Protein AF-A0A956GH10-F1 (afdb_monomer)

Sequence (95 aa):
APAPPPARLVFLDATWSQAKRMRQRLPALRGLPILSLPIDEVPAARLRTSPGQGRVSTIEAIAAALRLVEGDAPAAELERLFAIMIERARASGRR

Secondary structure (DSSP, 8-state):
--SSPPS------S-HHHHHHHHHH-GGGTTPPP------S--S--SS--SSTT---HHHHHHHHHHHHT-HHHHHHHHHHHHHHHHHHHHTT--

Solvent-accessible surface area (backbone atoms only — not comparable to full-atom values): 6113 Å² total; per-residue (Å²): 108,66,86,77,63,79,94,72,87,86,82,71,87,57,56,72,70,53,33,56,49,44,52,72,67,40,72,92,49,58,90,60,84,82,85,84,71,90,54,88,71,79,77,92,74,70,67,65,86,62,98,47,90,77,52,69,54,66,67,57,51,48,27,49,46,35,35,50,72,76,31,61,70,70,16,54,53,50,51,51,54,50,46,53,50,42,54,52,33,52,77,69,70,49,108

Radius of gyration: 14.67 Å; Cα contacts (8 Å, |Δi|>4): 64; chains: 1; bounding box: 30×29×39 Å

Mean predicted aligned error: 5.28 Å

Structure (mmCIF, N/CA/C/O backbone):
data_AF-A0A956GH10-F1
#
_entry.id   AF-A0A956GH10-F1
#
loop_
_atom_site.group_PDB
_atom_site.id
_atom_site.type_symbol
_atom_site.label_atom_id
_atom_site.label_alt_id
_atom_site.label_comp_id
_atom_site.label_asym_id
_atom_site.label_entity_id
_atom_site.label_seq_id
_atom_site.pdbx_PDB_ins_code
_atom_site.Cartn_x
_atom_site.Cartn_y
_atom_site.Cartn_z
_atom_site.occupancy
_atom_site.B_iso_or_equiv
_atom_site.auth_seq_id
_atom_site.auth_comp_id
_atom_site.auth_asym_id
_atom_site.auth_atom_id
_atom_site.pdbx_PDB_model_num
ATOM 1 N N . ALA A 1 1 ? -4.633 -12.153 6.550 1.00 76.75 1 ALA A N 1
ATOM 2 C CA . ALA A 1 1 ? -5.295 -10.832 6.532 1.00 76.75 1 ALA A CA 1
ATOM 3 C C . ALA A 1 1 ? -5.832 -10.507 7.924 1.00 76.75 1 ALA A C 1
ATOM 5 O O . ALA A 1 1 ? -6.110 -11.457 8.653 1.00 76.75 1 ALA A O 1
ATOM 6 N N . PRO A 1 2 ? -5.986 -9.230 8.315 1.00 81.94 2 PRO A N 1
ATOM 7 C CA . PRO A 1 2 ? -6.810 -8.876 9.477 1.00 81.94 2 PRO A CA 1
ATOM 8 C C . PRO A 1 2 ? -8.253 -9.389 9.304 1.00 81.94 2 PRO A C 1
ATOM 10 O O . PRO A 1 2 ? -8.763 -9.423 8.184 1.00 81.94 2 PRO A O 1
ATOM 13 N N . ALA A 1 3 ? -8.892 -9.787 10.408 1.00 85.62 3 ALA A N 1
ATOM 14 C CA . ALA A 1 3 ? -10.280 -10.245 10.450 1.00 85.62 3 ALA A CA 1
ATOM 15 C C . ALA A 1 3 ? -11.071 -9.398 11.470 1.00 85.62 3 ALA A C 1
ATOM 17 O O . ALA A 1 3 ? -10.713 -9.411 12.649 1.00 85.62 3 ALA A O 1
ATOM 18 N N . PRO A 1 4 ? -12.119 -8.660 11.055 1.00 87.00 4 PRO A N 1
ATOM 19 C CA . PRO A 1 4 ? -12.591 -8.495 9.676 1.00 87.00 4 PRO A CA 1
ATOM 20 C C . PRO A 1 4 ? -11.593 -7.706 8.796 1.00 87.00 4 PRO A C 1
ATOM 22 O O . PRO A 1 4 ? -10.763 -6.961 9.328 1.00 87.00 4 PRO A O 1
ATOM 25 N N . PRO A 1 5 ? -11.654 -7.849 7.458 1.00 87.38 5 PRO A N 1
ATOM 26 C CA . PRO A 1 5 ? -10.838 -7.043 6.556 1.00 87.38 5 PRO A CA 1
ATOM 27 C C . PRO A 1 5 ? -11.222 -5.553 6.651 1.00 87.38 5 PRO A C 1
ATOM 29 O O . PRO A 1 5 ? -12.384 -5.224 6.908 1.00 87.38 5 PRO A O 1
ATOM 32 N N . PRO A 1 6 ? -10.269 -4.624 6.455 1.00 91.81 6 PRO A N 1
ATOM 33 C CA . PRO A 1 6 ? -10.550 -3.197 6.527 1.00 91.81 6 PRO A CA 1
ATOM 34 C C . PRO A 1 6 ? -11.447 -2.758 5.365 1.00 91.81 6 PRO A C 1
ATOM 36 O O . PRO A 1 6 ? -11.151 -3.030 4.208 1.00 91.81 6 PRO A O 1
ATOM 39 N N . ALA A 1 7 ? -12.494 -1.987 5.663 1.00 91.31 7 ALA A N 1
ATOM 40 C CA . ALA A 1 7 ? -13.378 -1.418 4.639 1.00 91.31 7 ALA A CA 1
ATOM 41 C C . ALA A 1 7 ? -12.725 -0.284 3.821 1.00 91.31 7 ALA A C 1
ATOM 43 O O . ALA A 1 7 ? -13.245 0.123 2.784 1.00 91.31 7 ALA A O 1
ATOM 44 N N . ARG A 1 8 ? -11.613 0.283 4.309 1.00 93.56 8 ARG A N 1
ATOM 45 C CA . ARG A 1 8 ? -10.877 1.357 3.639 1.00 93.56 8 ARG A CA 1
ATOM 46 C C . ARG A 1 8 ? -9.394 1.265 3.952 1.00 93.56 8 ARG A C 1
ATOM 48 O O . ARG A 1 8 ? -9.002 1.195 5.114 1.00 93.56 8 ARG A O 1
ATOM 55 N N . LEU A 1 9 ? -8.587 1.362 2.905 1.00 94.81 9 LEU A N 1
ATOM 56 C CA . LEU A 1 9 ? -7.147 1.540 2.998 1.00 94.81 9 LEU A CA 1
ATOM 57 C C . LEU A 1 9 ? -6.790 2.980 2.630 1.00 94.81 9 LEU A C 1
ATOM 59 O O . LEU A 1 9 ? -7.380 3.567 1.725 1.00 94.81 9 LEU A O 1
ATOM 63 N N . VAL A 1 10 ? -5.831 3.556 3.351 1.00 94.88 10 VAL A N 1
ATOM 64 C CA . VAL A 1 10 ? -5.302 4.897 3.087 1.00 94.88 10 VAL A CA 1
ATOM 65 C C . VAL A 1 10 ? -3.798 4.774 2.902 1.00 94.88 10 VAL A C 1
ATOM 67 O O . VAL A 1 10 ? -3.095 4.320 3.803 1.00 94.88 10 VAL A O 1
ATOM 70 N N . PHE A 1 11 ? -3.310 5.200 1.740 1.00 95.00 11 PHE A N 1
ATOM 71 C CA . PHE A 1 11 ? -1.892 5.197 1.398 1.00 95.00 11 PHE A CA 1
ATOM 72 C C . PHE A 1 11 ? -1.360 6.629 1.410 1.00 95.00 11 PHE A C 1
ATOM 74 O O . PHE A 1 11 ? -2.025 7.552 0.942 1.00 95.00 11 PHE A O 1
ATOM 81 N N . LEU A 1 12 ? -0.159 6.824 1.956 1.00 94.62 12 LEU A N 1
ATOM 82 C CA . LEU A 1 12 ? 0.525 8.116 1.933 1.00 94.62 12 LEU A CA 1
ATOM 83 C C . LEU A 1 12 ? 1.528 8.112 0.784 1.00 94.62 12 LEU A C 1
ATOM 85 O O . LEU A 1 12 ? 2.616 7.556 0.924 1.00 94.62 12 LEU A O 1
ATOM 89 N N . ASP A 1 13 ? 1.159 8.725 -0.338 1.00 93.81 13 ASP A N 1
ATOM 90 C CA . ASP A 1 13 ? 2.040 8.819 -1.500 1.00 93.81 13 ASP A CA 1
ATOM 91 C C . ASP A 1 13 ? 3.060 9.945 -1.319 1.00 93.81 13 ASP A C 1
ATOM 93 O O . ASP A 1 13 ? 2.784 11.124 -1.546 1.00 93.81 13 ASP A O 1
ATOM 97 N N . ALA A 1 14 ? 4.236 9.587 -0.815 1.00 92.12 14 ALA A N 1
ATOM 98 C CA . ALA A 1 14 ? 5.329 10.520 -0.611 1.00 92.12 14 ALA A CA 1
ATOM 99 C C . ALA A 1 14 ? 6.660 9.775 -0.469 1.00 92.12 14 ALA A C 1
ATOM 101 O O . ALA A 1 14 ? 6.711 8.554 -0.312 1.00 92.12 14 ALA A O 1
ATOM 102 N N . THR A 1 15 ? 7.771 10.516 -0.422 1.00 90.88 15 THR A N 1
ATOM 103 C CA . THR A 1 15 ? 9.026 9.924 0.063 1.00 90.88 15 THR A CA 1
ATOM 104 C C . THR A 1 15 ? 8.864 9.446 1.508 1.00 90.88 15 THR A C 1
ATOM 106 O O . THR A 1 15 ? 8.065 9.978 2.277 1.00 90.88 15 THR A O 1
ATOM 109 N N . TRP A 1 16 ? 9.680 8.485 1.934 1.00 88.31 16 TRP A N 1
ATOM 110 C CA . TRP A 1 16 ? 9.619 7.928 3.290 1.00 88.31 16 TRP A CA 1
ATOM 111 C C . TRP A 1 16 ? 9.663 8.970 4.416 1.00 88.31 16 TRP A C 1
ATOM 113 O O . TRP A 1 16 ? 8.942 8.853 5.409 1.00 88.31 16 TRP A O 1
ATOM 123 N N . SER A 1 17 ? 10.510 9.995 4.282 1.00 91.25 17 SER A N 1
ATOM 124 C CA . SER A 1 17 ? 10.622 11.068 5.275 1.00 91.25 17 SER A CA 1
ATOM 125 C C . SER A 1 17 ? 9.36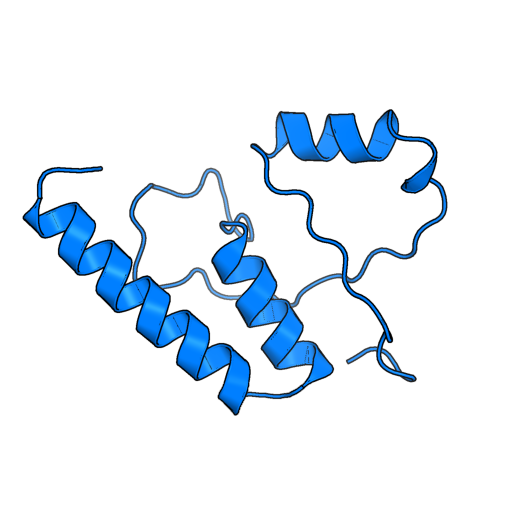7 11.944 5.300 1.00 91.25 17 SER A C 1
ATOM 127 O O . SER A 1 17 ? 8.896 12.313 6.380 1.00 91.25 17 SER A O 1
ATOM 129 N N . GLN A 1 18 ? 8.786 12.229 4.132 1.00 94.69 18 GLN A N 1
ATOM 130 C CA . GLN A 1 18 ? 7.526 12.957 4.001 1.00 94.69 18 GLN A CA 1
ATOM 131 C C . GLN A 1 18 ? 6.349 12.144 4.548 1.00 94.69 18 GLN A C 1
ATOM 133 O O . GLN A 1 18 ? 5.609 12.673 5.369 1.00 94.69 18 GLN A O 1
ATOM 138 N N . ALA A 1 19 ? 6.219 10.860 4.205 1.00 93.69 19 ALA A N 1
ATOM 139 C CA . ALA A 1 19 ? 5.156 9.986 4.707 1.00 93.69 19 ALA A CA 1
ATOM 140 C C . ALA A 1 19 ? 5.201 9.857 6.242 1.00 93.69 19 ALA A C 1
ATOM 142 O O . ALA A 1 19 ? 4.179 10.012 6.917 1.00 93.69 19 ALA A O 1
ATOM 143 N N . LYS A 1 20 ? 6.401 9.685 6.824 1.00 92.06 20 LYS A N 1
ATOM 144 C CA . LYS A 1 20 ? 6.594 9.694 8.287 1.00 92.06 20 LYS A CA 1
ATOM 145 C C . LYS A 1 20 ? 6.126 11.013 8.905 1.00 92.06 20 LYS A C 1
ATOM 147 O O . LYS A 1 20 ? 5.413 11.006 9.908 1.00 92.06 20 LYS A O 1
ATOM 152 N N . ARG A 1 21 ? 6.493 12.144 8.294 1.00 95.75 21 ARG A N 1
ATOM 153 C CA . ARG A 1 21 ? 6.080 13.479 8.748 1.00 95.75 21 ARG A CA 1
ATOM 154 C C . ARG A 1 21 ? 4.569 13.687 8.619 1.00 95.75 21 ARG A C 1
ATOM 156 O O . ARG A 1 21 ? 3.968 14.229 9.540 1.00 95.75 21 ARG A O 1
ATOM 163 N N . MET A 1 22 ? 3.957 13.247 7.521 1.00 95.44 22 MET A N 1
ATOM 164 C CA . MET A 1 22 ? 2.510 13.313 7.297 1.00 95.44 22 MET A CA 1
ATOM 165 C C . MET A 1 22 ? 1.763 12.551 8.389 1.00 95.44 22 MET A C 1
ATOM 167 O O . MET A 1 22 ? 0.910 13.139 9.047 1.00 95.44 22 MET A O 1
ATOM 171 N N . ARG A 1 23 ? 2.148 11.298 8.669 1.00 93.94 23 ARG A N 1
ATOM 172 C CA . ARG A 1 23 ? 1.544 10.493 9.743 1.00 93.94 23 ARG A CA 1
ATOM 173 C C . ARG A 1 23 ? 1.635 11.161 11.119 1.00 93.94 23 ARG A C 1
ATOM 175 O O . ARG A 1 23 ? 0.708 11.055 11.911 1.00 93.94 23 ARG A O 1
ATOM 182 N N . GLN A 1 24 ? 2.741 11.846 11.411 1.00 93.81 24 GLN A N 1
ATOM 183 C CA . GLN A 1 24 ? 2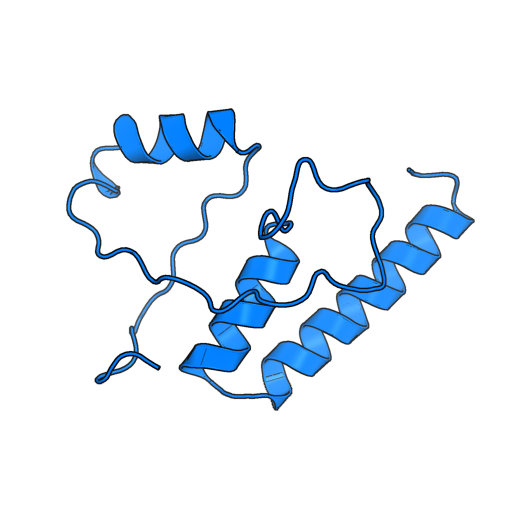.922 12.560 12.680 1.00 93.81 24 GLN A CA 1
ATOM 184 C C . GLN A 1 24 ? 2.091 13.850 12.762 1.00 93.81 24 GLN A C 1
ATOM 186 O O . GLN A 1 24 ? 1.568 14.191 13.824 1.00 93.81 24 GLN A O 1
ATOM 191 N N . ARG A 1 25 ? 2.004 14.601 11.658 1.00 95.81 25 ARG A N 1
ATOM 192 C CA . ARG A 1 25 ? 1.465 15.968 11.663 1.00 95.81 25 ARG A CA 1
ATOM 193 C C . ARG A 1 25 ? -0.014 16.057 11.319 1.00 95.81 25 ARG A C 1
ATOM 195 O O . ARG A 1 25 ? -0.677 16.926 11.872 1.00 95.81 25 ARG A O 1
ATOM 202 N N . LEU A 1 26 ? -0.528 15.193 10.446 1.00 96.00 26 LEU A N 1
ATOM 203 C CA . LEU A 1 26 ? -1.917 15.252 9.993 1.00 96.00 26 LEU A CA 1
ATOM 204 C C . LEU A 1 26 ? -2.855 14.706 11.081 1.00 96.00 26 LEU A C 1
ATOM 206 O O . LEU A 1 26 ? -2.786 13.513 11.385 1.00 96.00 26 LEU A O 1
ATOM 210 N N . PRO A 1 27 ? -3.755 15.531 11.655 1.00 95.94 27 PRO A N 1
ATOM 211 C CA . PRO A 1 27 ? -4.655 15.084 12.717 1.00 95.94 27 PRO A CA 1
ATOM 212 C C . PRO A 1 27 ? -5.553 13.918 12.294 1.00 95.94 27 PRO A C 1
ATOM 214 O O . PRO A 1 27 ? -5.746 12.998 13.077 1.00 95.94 27 PRO A O 1
ATOM 217 N N . ALA A 1 28 ? -6.012 13.906 11.037 1.00 94.38 28 ALA A N 1
ATOM 218 C CA . ALA A 1 28 ? -6.863 12.851 10.482 1.00 94.38 28 ALA A CA 1
ATOM 219 C C . ALA A 1 28 ? -6.200 11.460 10.436 1.00 94.38 28 ALA A C 1
ATOM 221 O O . ALA A 1 28 ? -6.894 10.462 10.283 1.00 94.38 28 ALA A O 1
ATOM 222 N N . LEU A 1 29 ? -4.869 11.383 10.558 1.00 93.94 29 LEU A N 1
ATOM 223 C CA . LEU A 1 29 ? -4.129 10.117 10.573 1.00 93.94 29 LEU A CA 1
ATOM 224 C C . LEU A 1 29 ? -3.825 9.617 11.990 1.00 93.94 29 LEU A C 1
ATOM 226 O O . LEU A 1 29 ? -3.325 8.502 12.159 1.00 93.94 29 LEU A O 1
ATOM 230 N N . ARG A 1 30 ? -4.081 10.433 13.019 1.00 91.94 30 ARG A N 1
ATOM 231 C CA . ARG A 1 30 ? -3.794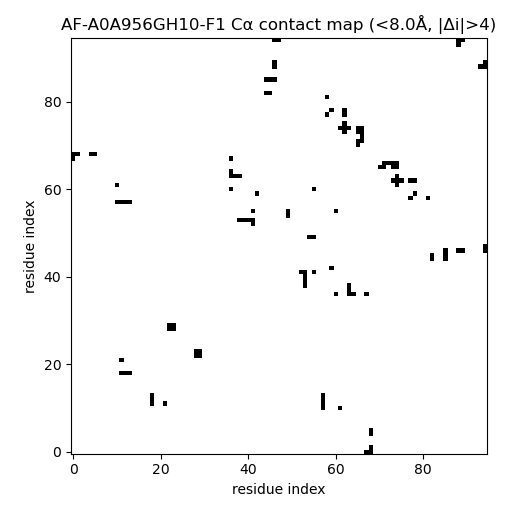 10.068 14.410 1.00 91.94 30 ARG A CA 1
ATOM 232 C C . ARG A 1 30 ? -4.767 8.990 14.872 1.00 91.94 30 ARG A C 1
ATOM 234 O O . ARG A 1 30 ? -5.966 9.096 14.655 1.00 91.94 30 ARG A O 1
ATOM 241 N N . GLY A 1 31 ? -4.237 7.956 15.520 1.00 88.94 31 GLY A N 1
ATOM 242 C CA . GLY A 1 31 ? -5.034 6.845 16.045 1.00 88.94 31 GLY A CA 1
ATOM 243 C C . GLY A 1 31 ? -5.533 5.850 14.993 1.00 88.94 31 GLY A C 1
ATOM 244 O O . GLY A 1 31 ? -6.073 4.819 15.379 1.00 88.94 31 GLY A O 1
ATOM 245 N N . LEU A 1 32 ? -5.321 6.098 13.692 1.00 92.62 32 LEU A N 1
ATOM 246 C CA . LEU A 1 32 ? -5.663 5.111 12.670 1.00 92.62 32 LEU A CA 1
ATOM 247 C C . LEU A 1 32 ? -4.819 3.835 12.847 1.00 92.62 32 LEU A C 1
ATOM 249 O O . LEU A 1 32 ? -3.602 3.937 13.076 1.00 92.62 32 LEU A O 1
ATOM 253 N N . PRO A 1 33 ? -5.432 2.643 12.717 1.00 92.19 33 PRO A N 1
ATOM 254 C CA . PRO A 1 33 ? -4.703 1.385 12.771 1.00 92.19 33 PRO A CA 1
ATOM 255 C C . PRO A 1 33 ? -3.697 1.305 11.620 1.00 92.19 33 PRO A C 1
ATOM 257 O O . PRO A 1 33 ? -3.959 1.760 10.506 1.00 92.19 33 PRO A O 1
ATOM 260 N N . ILE A 1 34 ? -2.531 0.719 11.893 1.00 92.06 34 ILE A N 1
ATOM 261 C CA . ILE A 1 34 ? -1.518 0.456 10.869 1.00 92.06 34 ILE A CA 1
ATOM 262 C C . ILE A 1 34 ? -1.699 -0.975 10.382 1.00 92.06 34 ILE A C 1
ATOM 264 O O . ILE A 1 34 ? -1.579 -1.915 11.165 1.00 92.06 34 ILE A O 1
ATOM 268 N N . LEU A 1 35 ? -1.925 -1.135 9.082 1.00 92.06 35 LEU A N 1
ATOM 269 C CA . LEU A 1 35 ? -1.836 -2.434 8.435 1.00 92.06 35 LEU A CA 1
ATOM 270 C C . LEU A 1 35 ? -0.373 -2.715 8.076 1.00 92.06 35 LEU A C 1
ATOM 272 O O . LEU A 1 35 ? 0.198 -2.030 7.229 1.00 92.06 35 LEU A O 1
ATOM 276 N N . SER A 1 36 ? 0.237 -3.705 8.729 1.00 90.38 36 SER A N 1
ATOM 277 C CA . SER A 1 36 ? 1.563 -4.190 8.335 1.00 90.38 36 SER A CA 1
ATOM 278 C C . SER A 1 36 ? 1.429 -5.103 7.122 1.00 90.38 36 SER A C 1
ATOM 280 O O . SER A 1 36 ? 0.632 -6.041 7.142 1.00 90.38 36 SER A O 1
ATOM 282 N N . LEU A 1 37 ? 2.207 -4.834 6.077 1.00 89.44 37 LEU A N 1
ATOM 283 C CA . LEU A 1 37 ? 2.208 -5.626 4.851 1.00 89.44 37 LEU A CA 1
ATOM 284 C C . LEU A 1 37 ? 3.338 -6.666 4.905 1.00 89.44 37 LEU A C 1
ATOM 286 O O . LEU A 1 37 ? 4.462 -6.291 5.250 1.00 89.44 37 LEU A O 1
ATOM 290 N N . PRO A 1 38 ? 3.072 -7.942 4.572 1.00 85.56 38 PRO A N 1
ATOM 291 C CA . PRO A 1 38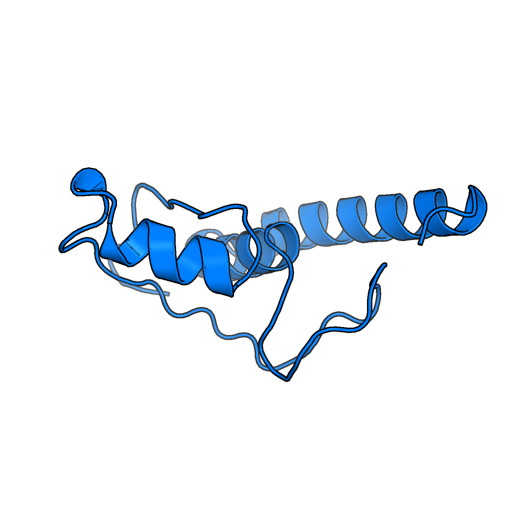 ? 4.114 -8.952 4.424 1.00 85.56 38 PRO A CA 1
ATOM 292 C C . PRO A 1 38 ? 4.847 -8.705 3.102 1.00 85.56 38 PRO A C 1
ATOM 294 O O . PRO A 1 38 ? 4.372 -9.075 2.031 1.00 85.56 38 PRO A O 1
ATOM 297 N N . ILE A 1 39 ? 5.964 -7.985 3.170 1.00 81.38 39 ILE A N 1
ATOM 298 C CA . ILE A 1 39 ? 6.808 -7.662 2.015 1.00 81.38 39 ILE A CA 1
ATOM 299 C C . ILE A 1 39 ? 8.158 -8.329 2.251 1.00 81.38 39 ILE A C 1
ATOM 301 O O . ILE A 1 39 ? 9.121 -7.694 2.685 1.00 81.38 39 ILE A O 1
ATOM 305 N N . ASP A 1 40 ? 8.180 -9.636 2.017 1.00 69.00 40 ASP A N 1
ATOM 306 C CA . ASP A 1 40 ? 9.348 -10.482 2.273 1.00 69.00 40 ASP A CA 1
ATOM 307 C C . ASP A 1 40 ? 10.344 -10.414 1.109 1.00 69.00 40 ASP A C 1
ATOM 309 O O . ASP A 1 40 ? 11.562 -10.400 1.307 1.00 69.00 40 ASP A O 1
ATOM 313 N N . GLU A 1 41 ? 9.820 -10.269 -0.110 1.00 63.56 41 GLU A N 1
ATOM 314 C CA . GLU A 1 41 ? 10.601 -10.155 -1.332 1.00 63.56 41 GLU A CA 1
ATOM 315 C C . GLU A 1 41 ? 10.465 -8.777 -1.963 1.00 63.56 41 GLU A C 1
ATOM 317 O O . GLU A 1 41 ? 9.435 -8.101 -1.907 1.00 63.56 41 GLU A O 1
ATOM 322 N N . VAL A 1 42 ? 11.560 -8.346 -2.577 1.00 61.56 42 VAL A N 1
ATOM 323 C CA . VAL A 1 42 ? 11.612 -7.068 -3.263 1.00 61.56 42 VAL A CA 1
ATOM 324 C C . VAL A 1 42 ? 11.275 -7.297 -4.738 1.00 61.56 42 VAL A C 1
ATOM 326 O O . VAL A 1 42 ? 11.933 -8.136 -5.354 1.00 61.56 42 VAL A O 1
ATOM 329 N N . PRO A 1 43 ? 10.321 -6.562 -5.341 1.00 63.91 43 PRO A N 1
ATOM 330 C CA . PRO A 1 43 ? 9.890 -6.840 -6.709 1.00 63.91 43 PRO A CA 1
ATOM 331 C C . PRO A 1 43 ? 11.031 -6.767 -7.735 1.00 63.91 43 PRO A C 1
ATOM 333 O O . PRO A 1 43 ? 11.929 -5.914 -7.654 1.00 63.91 43 PRO A O 1
ATOM 336 N N . ALA A 1 44 ? 10.975 -7.674 -8.717 1.00 60.22 44 ALA A N 1
ATOM 337 C CA . ALA A 1 44 ? 12.014 -7.871 -9.730 1.00 60.22 44 ALA A CA 1
ATOM 338 C C . ALA A 1 44 ? 12.157 -6.681 -10.699 1.00 60.22 44 ALA A C 1
ATOM 340 O O . ALA A 1 44 ? 13.259 -6.372 -11.154 1.00 60.22 44 ALA A O 1
ATOM 341 N N . ALA A 1 45 ? 11.062 -5.973 -10.994 1.00 63.91 45 ALA A N 1
ATOM 342 C CA . ALA A 1 45 ? 11.056 -4.822 -11.891 1.00 63.91 45 ALA A CA 1
ATOM 343 C C . ALA A 1 45 ? 10.976 -3.515 -11.091 1.00 63.91 45 ALA A C 1
ATOM 345 O O . ALA A 1 45 ? 9.995 -3.266 -10.398 1.00 63.91 45 ALA A O 1
ATOM 346 N N . ARG A 1 46 ? 11.994 -2.650 -11.212 1.00 68.00 46 ARG A N 1
ATOM 347 C CA . ARG A 1 46 ? 12.018 -1.320 -10.581 1.00 68.00 46 ARG A CA 1
ATOM 348 C C . ARG A 1 46 ? 12.630 -0.255 -11.481 1.00 68.00 46 ARG A C 1
ATOM 350 O O . ARG A 1 46 ? 13.604 -0.505 -12.191 1.00 68.00 46 ARG A O 1
ATOM 357 N N . LEU A 1 47 ? 12.076 0.952 -11.395 1.00 66.75 47 LEU A N 1
ATOM 358 C CA . LEU A 1 47 ? 12.641 2.156 -12.013 1.00 66.75 47 LEU A CA 1
ATOM 359 C C . LEU A 1 47 ? 13.856 2.684 -11.241 1.00 66.75 47 LEU A C 1
ATOM 361 O O . LEU A 1 47 ? 14.834 3.117 -11.837 1.00 66.75 47 LEU A O 1
ATOM 365 N N . ARG A 1 48 ? 13.828 2.582 -9.906 1.00 67.38 48 ARG A N 1
ATOM 366 C CA . ARG A 1 48 ? 14.858 3.134 -9.016 1.00 67.38 48 ARG A CA 1
ATOM 367 C C . ARG A 1 48 ? 15.305 2.103 -7.985 1.00 67.38 48 ARG A C 1
ATOM 369 O O . ARG A 1 48 ? 14.507 1.274 -7.545 1.00 67.38 48 ARG A O 1
ATOM 376 N N . THR A 1 49 ? 16.562 2.185 -7.555 1.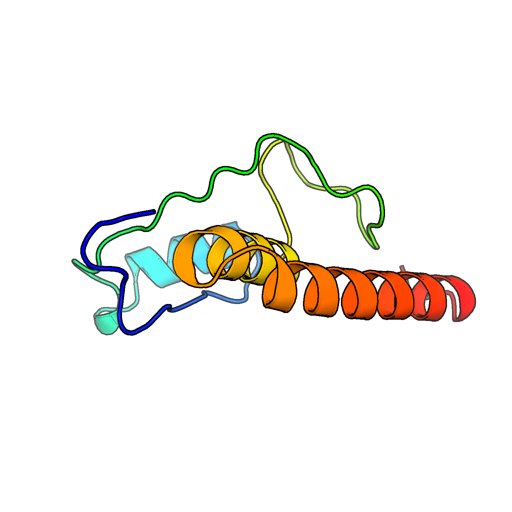00 65.75 49 THR A N 1
ATOM 377 C CA . THR A 1 49 ? 17.092 1.368 -6.455 1.00 65.75 49 THR A CA 1
ATOM 378 C C . THR A 1 49 ? 16.341 1.682 -5.165 1.00 65.75 49 THR A C 1
ATOM 380 O O . THR A 1 49 ? 16.198 2.849 -4.792 1.00 65.75 49 THR A O 1
ATOM 383 N N . SER A 1 50 ? 15.853 0.650 -4.473 1.00 65.19 50 SER A N 1
ATOM 384 C CA . SER A 1 50 ? 15.201 0.863 -3.184 1.00 65.19 50 SER A CA 1
ATOM 385 C C . SER A 1 50 ? 16.220 1.285 -2.117 1.00 65.19 50 SER A C 1
ATOM 387 O O . SER A 1 50 ? 17.298 0.696 -2.047 1.00 65.19 50 SER A O 1
ATOM 389 N N . PRO A 1 51 ? 15.873 2.245 -1.242 1.00 61.59 51 PRO A N 1
ATOM 390 C CA . PRO A 1 51 ? 16.712 2.645 -0.116 1.00 61.59 51 PRO A CA 1
ATOM 391 C C . PRO A 1 51 ? 16.897 1.571 0.980 1.00 61.59 51 PRO A C 1
ATOM 393 O O . PRO A 1 51 ? 17.557 1.860 1.973 1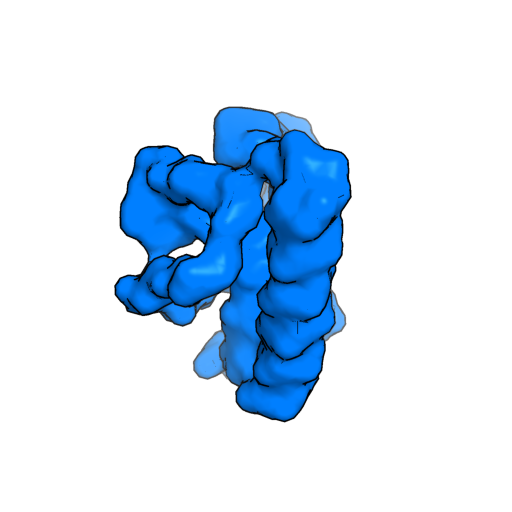.00 61.59 51 PRO A O 1
ATOM 396 N N . GLY A 1 52 ? 16.307 0.373 0.865 1.00 66.62 52 GLY A N 1
ATOM 397 C CA . GLY A 1 52 ? 16.515 -0.734 1.811 1.00 66.62 52 GLY A CA 1
ATOM 398 C C . GLY A 1 52 ? 15.485 -1.865 1.684 1.00 66.62 52 GLY A C 1
ATOM 399 O O . GLY A 1 52 ? 14.497 -1.740 0.962 1.00 66.62 52 GLY A O 1
ATOM 400 N N . GLN A 1 53 ? 15.695 -2.973 2.399 1.00 67.81 53 GLN A N 1
ATOM 401 C CA . GLN A 1 53 ? 14.753 -4.101 2.427 1.00 67.81 53 GLN A CA 1
ATOM 402 C C . GLN A 1 53 ? 13.374 -3.664 2.958 1.00 67.81 53 GLN A C 1
ATOM 404 O O . GLN A 1 53 ? 13.284 -2.797 3.829 1.00 67.81 53 GLN A O 1
ATOM 409 N N . GLY A 1 54 ? 12.296 -4.201 2.377 1.00 70.25 54 GLY A N 1
ATOM 410 C CA . GLY A 1 54 ? 10.913 -3.841 2.725 1.00 70.25 54 GLY A CA 1
ATOM 411 C C . GLY A 1 54 ? 10.485 -2.424 2.316 1.00 70.25 54 GLY A C 1
ATOM 412 O O . GLY A 1 54 ? 9.346 -2.025 2.558 1.00 70.25 54 GLY A O 1
ATOM 413 N N . ARG A 1 55 ? 11.368 -1.633 1.686 1.00 80.12 55 ARG A N 1
ATOM 414 C CA . ARG A 1 55 ? 11.030 -0.292 1.201 1.00 80.12 55 ARG A CA 1
ATOM 415 C C . ARG A 1 55 ? 10.578 -0.369 -0.246 1.00 80.12 55 ARG A C 1
ATOM 417 O O . ARG A 1 55 ? 11.397 -0.391 -1.163 1.00 80.12 55 ARG A O 1
ATOM 424 N N . VAL A 1 56 ? 9.273 -0.379 -0.432 1.00 87.00 56 VAL A N 1
ATOM 425 C CA . VAL A 1 56 ? 8.638 -0.420 -1.747 1.00 87.00 56 VAL A CA 1
ATOM 426 C C . VAL A 1 56 ? 8.029 0.933 -2.116 1.00 87.00 56 VAL A C 1
ATOM 428 O O . VAL A 1 56 ? 7.867 1.816 -1.271 1.00 87.00 56 VAL A O 1
ATOM 431 N N . SER A 1 57 ? 7.740 1.122 -3.395 1.00 87.50 57 SER A N 1
ATOM 432 C CA . SER A 1 57 ? 6.944 2.232 -3.909 1.00 87.50 57 SER A CA 1
ATOM 433 C C . SER A 1 57 ? 5.478 2.126 -3.475 1.00 87.50 57 SER A C 1
ATOM 435 O O . SER A 1 57 ? 5.009 1.071 -3.046 1.00 87.50 57 SER A O 1
ATOM 437 N N . THR A 1 58 ? 4.731 3.222 -3.618 1.00 91.00 58 THR A N 1
ATOM 438 C CA . THR A 1 58 ? 3.302 3.272 -3.277 1.00 91.00 58 THR A CA 1
ATOM 439 C C . THR A 1 58 ? 2.492 2.215 -4.032 1.00 91.00 58 THR A C 1
ATOM 441 O O . THR A 1 58 ? 1.646 1.564 -3.432 1.00 91.00 58 THR A O 1
ATOM 444 N N . ILE A 1 59 ? 2.772 1.989 -5.321 1.00 91.88 59 ILE A N 1
ATOM 445 C CA . ILE A 1 59 ? 2.042 1.004 -6.137 1.00 91.88 59 ILE A CA 1
ATOM 446 C C . ILE A 1 59 ? 2.337 -0.442 -5.723 1.00 91.88 59 ILE A C 1
ATOM 448 O O . ILE A 1 59 ? 1.417 -1.247 -5.629 1.00 91.88 59 ILE A O 1
ATOM 452 N N . GLU A 1 60 ? 3.587 -0.757 -5.387 1.00 90.94 60 GLU A N 1
ATOM 453 C CA . GLU A 1 60 ? 3.966 -2.063 -4.832 1.00 90.94 60 GLU A CA 1
ATOM 454 C C . GLU A 1 60 ? 3.307 -2.289 -3.457 1.00 90.94 60 GLU A C 1
ATOM 456 O O . GLU A 1 60 ? 2.814 -3.380 -3.176 1.00 90.94 60 GLU A O 1
ATOM 461 N N . ALA A 1 61 ? 3.221 -1.250 -2.614 1.00 92.56 61 ALA A N 1
ATOM 462 C CA . ALA A 1 61 ? 2.498 -1.324 -1.343 1.00 92.56 61 ALA A CA 1
ATOM 463 C C . ALA A 1 61 ? 0.989 -1.548 -1.543 1.00 92.56 61 ALA A C 1
ATOM 465 O O . ALA A 1 61 ? 0.381 -2.313 -0.795 1.00 92.56 61 ALA A O 1
ATOM 466 N N . ILE A 1 62 ? 0.381 -0.913 -2.552 1.00 94.50 62 ILE A N 1
ATOM 467 C CA . ILE A 1 62 ? -1.027 -1.139 -2.910 1.00 94.50 62 ILE A CA 1
ATOM 468 C C . ILE A 1 62 ? -1.229 -2.582 -3.377 1.00 94.50 62 ILE A C 1
ATOM 470 O O . ILE A 1 62 ? -2.144 -3.236 -2.887 1.00 94.50 62 ILE A O 1
ATOM 474 N N . ALA A 1 63 ? -0.367 -3.108 -4.253 1.00 93.62 63 ALA A N 1
ATOM 475 C CA . ALA A 1 63 ? -0.456 -4.495 -4.714 1.00 93.62 63 ALA A CA 1
ATOM 476 C C . ALA A 1 63 ? -0.359 -5.493 -3.547 1.00 93.62 63 ALA A C 1
ATOM 478 O O . ALA A 1 63 ? -1.208 -6.373 -3.417 1.00 93.62 63 ALA A O 1
ATOM 479 N N . ALA A 1 64 ? 0.603 -5.307 -2.637 1.00 92.62 64 ALA A N 1
ATOM 480 C CA . ALA A 1 64 ? 0.735 -6.141 -1.442 1.00 92.62 64 ALA A CA 1
ATOM 481 C C . ALA A 1 64 ? -0.494 -6.046 -0.516 1.00 92.62 64 ALA A C 1
ATOM 483 O O . ALA A 1 64 ? -0.927 -7.047 0.056 1.00 92.62 64 ALA A O 1
ATOM 484 N N . ALA A 1 65 ? -1.087 -4.857 -0.382 1.00 94.62 65 ALA A N 1
ATOM 485 C CA . ALA A 1 65 ? -2.302 -4.675 0.402 1.00 94.62 65 ALA A CA 1
ATOM 486 C C . ALA A 1 65 ? -3.518 -5.354 -0.245 1.00 94.62 65 ALA A C 1
ATOM 488 O O . ALA A 1 65 ? -4.235 -6.062 0.456 1.00 94.62 65 ALA A O 1
ATOM 489 N N . LEU A 1 66 ? -3.713 -5.200 -1.561 1.00 94.12 66 LEU A N 1
ATOM 490 C CA . LEU A 1 66 ? -4.764 -5.884 -2.325 1.00 94.12 66 LEU A CA 1
ATOM 491 C C . LEU A 1 66 ? -4.623 -7.400 -2.202 1.00 94.12 66 LEU A C 1
ATOM 493 O O . LEU A 1 66 ? -5.583 -8.081 -1.861 1.00 94.12 66 LEU A O 1
ATOM 497 N N . ARG A 1 67 ? -3.401 -7.921 -2.352 1.00 94.06 67 ARG A N 1
ATOM 498 C CA . ARG A 1 67 ? -3.097 -9.344 -2.159 1.00 94.06 67 ARG A CA 1
ATOM 499 C C . ARG A 1 67 ? -3.535 -9.838 -0.786 1.00 94.06 67 ARG A C 1
ATOM 501 O O . ARG A 1 67 ? -4.095 -10.924 -0.664 1.00 94.06 67 ARG A O 1
ATOM 508 N N . LEU A 1 68 ? -3.295 -9.028 0.245 1.00 93.00 68 LEU A N 1
ATOM 509 C CA . LEU A 1 68 ? -3.639 -9.358 1.621 1.00 93.00 68 LEU A CA 1
ATOM 510 C C . LEU A 1 68 ? -5.147 -9.296 1.898 1.00 93.00 68 LEU A C 1
ATOM 512 O O . LEU A 1 68 ? -5.615 -10.097 2.702 1.00 93.00 68 LEU A O 1
ATOM 516 N N . VAL A 1 69 ? -5.887 -8.347 1.315 1.00 93.94 69 VAL A N 1
ATOM 517 C CA . VAL A 1 69 ? -7.296 -8.077 1.682 1.00 93.94 69 VAL A CA 1
ATOM 518 C C . VAL A 1 69 ? -8.325 -8.605 0.678 1.00 93.94 69 VAL A C 1
ATOM 520 O O . VAL A 1 69 ? -9.426 -8.956 1.086 1.00 93.94 69 VAL A O 1
ATOM 523 N N . GLU A 1 70 ? -7.965 -8.699 -0.600 1.00 92.75 70 GLU A N 1
ATOM 524 C CA . GLU A 1 70 ? -8.828 -9.118 -1.718 1.00 92.75 70 GLU A CA 1
ATOM 525 C C . GLU A 1 70 ? -8.317 -10.379 -2.438 1.00 92.75 70 GLU A C 1
ATOM 527 O O . GLU A 1 70 ? -9.069 -11.020 -3.169 1.00 92.75 70 GLU A O 1
ATOM 532 N N . GLY A 1 71 ? -7.062 -10.773 -2.209 1.00 92.44 71 GLY A N 1
ATOM 533 C CA . GLY A 1 71 ? -6.449 -11.957 -2.810 1.00 92.44 71 GLY A CA 1
ATOM 534 C C . GLY A 1 71 ? -5.587 -11.651 -4.037 1.00 92.44 71 GLY A C 1
ATOM 535 O O . GLY A 1 71 ? -5.317 -10.503 -4.381 1.00 92.44 71 GLY A O 1
ATOM 536 N N . ASP A 1 72 ? -5.103 -12.711 -4.684 1.00 94.06 72 ASP A N 1
ATOM 537 C CA . ASP A 1 72 ? -4.013 -12.639 -5.667 1.00 94.06 72 ASP A CA 1
ATOM 538 C C . ASP A 1 72 ? -4.375 -11.903 -6.969 1.00 94.06 72 ASP A C 1
ATOM 540 O O . ASP A 1 72 ? -3.591 -11.110 -7.485 1.00 94.06 72 ASP A O 1
ATOM 544 N N . ALA A 1 73 ? -5.584 -12.122 -7.489 1.00 96.06 73 ALA A N 1
ATOM 545 C CA . ALA A 1 73 ? -5.980 -11.640 -8.811 1.00 96.06 73 ALA A CA 1
ATOM 546 C C . ALA A 1 73 ? -5.855 -10.109 -9.015 1.00 96.06 73 ALA A C 1
ATOM 548 O O . ALA A 1 73 ? -5.212 -9.709 -9.992 1.00 96.06 73 ALA A O 1
ATOM 549 N N . PRO A 1 74 ? -6.403 -9.235 -8.141 1.00 94.62 74 PRO A N 1
ATOM 550 C CA . PRO A 1 74 ? -6.253 -7.785 -8.308 1.00 94.62 74 PRO A CA 1
ATOM 551 C C . PRO A 1 74 ? -4.804 -7.312 -8.132 1.00 94.62 74 PRO A C 1
ATOM 553 O O . PRO A 1 74 ? -4.364 -6.398 -8.831 1.00 94.62 74 PRO A O 1
ATOM 556 N N . ALA A 1 75 ? -4.038 -7.950 -7.241 1.00 93.50 75 ALA A N 1
ATOM 557 C CA . ALA A 1 75 ? -2.629 -7.629 -7.038 1.00 93.50 75 ALA A CA 1
ATOM 558 C C . ALA A 1 75 ? -1.794 -7.944 -8.285 1.00 93.50 75 ALA A C 1
ATOM 560 O O . ALA A 1 75 ? -1.045 -7.088 -8.759 1.00 93.50 75 ALA A O 1
ATOM 561 N N . ALA A 1 76 ? -1.984 -9.133 -8.862 1.00 93.12 76 ALA A N 1
ATOM 562 C CA . ALA A 1 76 ? -1.261 -9.581 -10.045 1.00 93.12 76 ALA A CA 1
ATOM 563 C C . ALA A 1 76 ? -1.526 -8.689 -11.273 1.00 93.12 76 ALA A C 1
ATOM 565 O O . ALA A 1 76 ? -0.618 -8.451 -12.070 1.00 93.12 76 ALA A O 1
ATOM 566 N N . GLU A 1 77 ? -2.746 -8.169 -11.441 1.00 95.06 77 GLU A N 1
ATOM 567 C CA . GLU A 1 77 ? -3.054 -7.230 -12.531 1.00 95.06 77 GLU A CA 1
ATOM 568 C C . GLU A 1 77 ? -2.336 -5.885 -12.354 1.00 95.06 77 GLU A C 1
ATOM 570 O O . GLU A 1 77 ? -1.749 -5.360 -13.304 1.00 95.06 77 GLU A O 1
ATOM 575 N N . LEU A 1 78 ? -2.305 -5.353 -11.129 1.00 93.75 78 LEU A N 1
ATOM 576 C CA . LEU A 1 78 ? -1.595 -4.109 -10.835 1.00 93.75 78 LEU A CA 1
ATOM 577 C C . LEU A 1 78 ? -0.076 -4.257 -11.013 1.00 93.75 78 LEU A C 1
ATOM 579 O O . LEU A 1 78 ? 0.576 -3.372 -11.572 1.00 93.75 78 LEU A O 1
ATOM 583 N N . GLU A 1 79 ? 0.485 -5.387 -10.583 1.00 91.69 79 GLU A N 1
ATOM 584 C CA . GLU A 1 79 ? 1.898 -5.731 -10.774 1.00 91.69 79 GLU A CA 1
ATOM 585 C C . GLU A 1 79 ? 2.258 -5.829 -12.267 1.00 91.69 79 GLU A C 1
ATOM 587 O O . GLU A 1 79 ? 3.274 -5.270 -12.690 1.00 91.69 79 GLU A O 1
ATOM 592 N N . ARG A 1 80 ? 1.402 -6.458 -13.092 1.00 93.00 80 ARG A N 1
ATOM 593 C CA . ARG A 1 80 ? 1.570 -6.500 -14.558 1.00 93.00 80 ARG A CA 1
ATOM 594 C C . ARG A 1 80 ? 1.577 -5.102 -15.171 1.00 93.00 80 ARG A C 1
ATOM 596 O O . ARG A 1 80 ? 2.470 -4.782 -15.959 1.00 93.00 80 ARG A O 1
ATOM 603 N N . LEU A 1 81 ? 0.614 -4.257 -14.800 1.00 93.44 81 LEU A N 1
ATOM 604 C CA . LEU A 1 81 ? 0.542 -2.879 -15.288 1.00 93.44 81 LEU A CA 1
ATOM 605 C C . LEU A 1 81 ? 1.803 -2.087 -14.912 1.00 93.44 81 LEU A C 1
ATOM 607 O O . LEU A 1 81 ? 2.360 -1.361 -15.741 1.00 93.44 81 LEU A O 1
ATOM 611 N N . PHE A 1 82 ? 2.284 -2.257 -13.679 1.00 91.25 82 PHE A N 1
ATOM 612 C CA . PHE A 1 82 ? 3.498 -1.603 -13.205 1.00 91.25 82 PHE A CA 1
ATOM 613 C C . PHE A 1 82 ? 4.744 -2.073 -13.966 1.00 91.25 82 PHE A C 1
ATOM 615 O O . PHE A 1 82 ? 5.556 -1.239 -14.372 1.00 91.25 82 PHE A O 1
ATOM 622 N N . ALA A 1 83 ? 4.865 -3.374 -14.244 1.00 90.31 83 ALA A N 1
ATOM 623 C CA . ALA A 1 83 ? 5.955 -3.917 -15.052 1.00 90.31 83 ALA A CA 1
ATOM 624 C C . ALA A 1 83 ? 5.986 -3.297 -16.461 1.00 90.31 83 ALA A C 1
ATOM 626 O O . ALA A 1 83 ? 7.034 -2.826 -16.905 1.00 90.31 83 ALA A O 1
ATOM 627 N N . ILE A 1 84 ? 4.831 -3.191 -17.132 1.00 92.88 84 ILE A N 1
ATOM 628 C CA . ILE A 1 84 ? 4.721 -2.534 -18.448 1.00 92.88 84 ILE A CA 1
ATOM 629 C C . ILE A 1 84 ? 5.148 -1.062 -18.365 1.00 92.88 84 ILE A C 1
ATOM 631 O O . ILE A 1 84 ? 5.8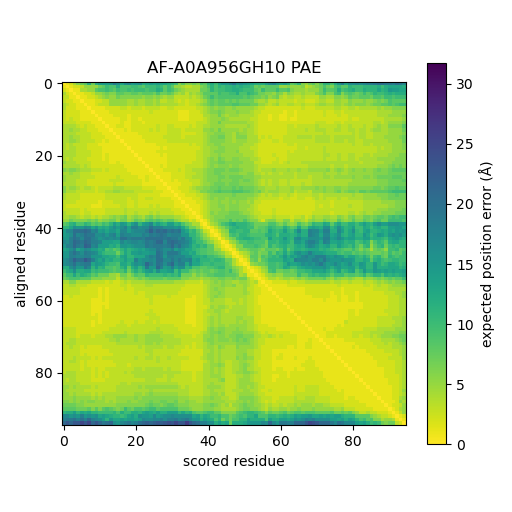56 -0.562 -19.242 1.00 92.88 84 ILE A O 1
ATOM 635 N N . MET A 1 85 ? 4.724 -0.350 -17.318 1.00 91.31 85 MET A N 1
ATOM 636 C CA . MET A 1 85 ? 5.095 1.049 -17.112 1.00 91.31 85 MET A CA 1
ATOM 637 C C . MET A 1 85 ? 6.612 1.216 -16.941 1.00 91.31 85 MET A C 1
ATOM 639 O O . MET A 1 85 ? 7.191 2.129 -17.533 1.00 91.31 85 MET A O 1
ATOM 643 N N . ILE A 1 86 ? 7.255 0.338 -16.166 1.00 89.06 86 ILE A N 1
ATOM 644 C CA . ILE A 1 86 ? 8.710 0.337 -15.963 1.00 89.06 86 ILE A CA 1
ATOM 645 C C . ILE A 1 86 ? 9.439 0.117 -17.289 1.00 89.06 86 ILE A C 1
ATOM 647 O O . ILE A 1 86 ? 10.346 0.885 -17.611 1.00 89.06 86 ILE A O 1
ATOM 651 N N . GLU A 1 87 ? 9.021 -0.876 -18.077 1.00 89.75 87 GLU A N 1
ATOM 652 C CA . GLU A 1 87 ? 9.628 -1.154 -19.383 1.00 89.75 87 GLU A CA 1
ATOM 653 C C . GLU A 1 87 ? 9.507 0.039 -20.338 1.00 89.75 87 GLU A C 1
ATOM 655 O O . GLU A 1 87 ? 10.487 0.457 -20.957 1.00 89.75 87 GLU A O 1
ATOM 660 N N . ARG A 1 88 ? 8.335 0.682 -20.388 1.00 90.62 88 ARG A N 1
ATOM 661 C CA . ARG A 1 88 ? 8.134 1.894 -21.201 1.00 90.62 88 ARG A CA 1
ATOM 662 C C . ARG A 1 88 ? 8.987 3.068 -20.731 1.00 90.62 88 ARG A C 1
ATOM 664 O O . ARG A 1 88 ? 9.535 3.801 -21.553 1.00 90.62 88 ARG A O 1
ATOM 671 N N . ALA A 1 89 ? 9.098 3.269 -19.421 1.00 88.62 89 ALA A N 1
ATOM 672 C CA . ALA A 1 89 ? 9.911 4.341 -18.865 1.00 88.62 89 ALA A CA 1
ATOM 673 C C . ALA A 1 89 ? 11.395 4.145 -19.218 1.00 88.62 89 ALA A C 1
ATOM 675 O O . ALA A 1 89 ? 12.000 5.079 -19.755 1.00 88.62 89 ALA A O 1
ATOM 676 N N . ARG A 1 90 ? 11.918 2.918 -19.065 1.00 86.06 90 ARG A N 1
ATOM 677 C CA . ARG A 1 90 ? 13.278 2.532 -19.483 1.00 86.06 90 ARG A CA 1
ATOM 678 C C . ARG A 1 90 ? 13.514 2.775 -20.972 1.00 86.06 90 ARG A C 1
ATOM 680 O O . ARG A 1 90 ? 14.495 3.426 -21.321 1.00 86.06 90 ARG A O 1
ATOM 687 N N . ALA A 1 91 ? 12.594 2.336 -21.833 1.00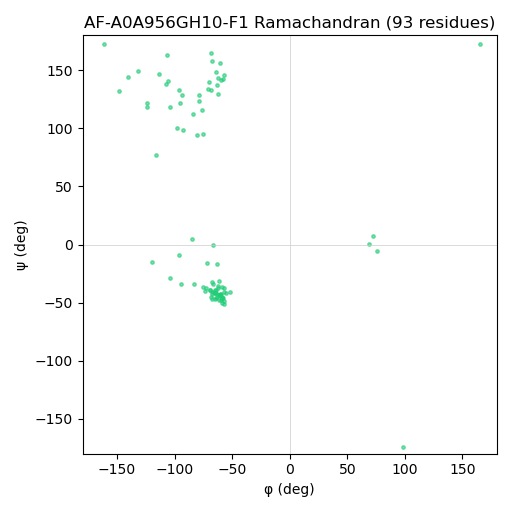 87.88 91 ALA A N 1
ATOM 688 C CA . ALA A 1 91 ? 12.683 2.552 -23.280 1.00 87.88 91 ALA A CA 1
ATOM 689 C C . ALA A 1 91 ? 12.689 4.045 -23.660 1.00 87.88 91 ALA A C 1
ATOM 691 O O . ALA A 1 91 ? 13.332 4.437 -24.628 1.00 87.88 91 ALA A O 1
ATOM 692 N N . SER A 1 92 ? 12.015 4.893 -22.877 1.00 87.25 92 SER A N 1
ATOM 693 C CA . SER A 1 92 ? 11.987 6.349 -23.083 1.00 87.25 92 SER A CA 1
ATOM 694 C C . SER A 1 92 ? 13.166 7.112 -2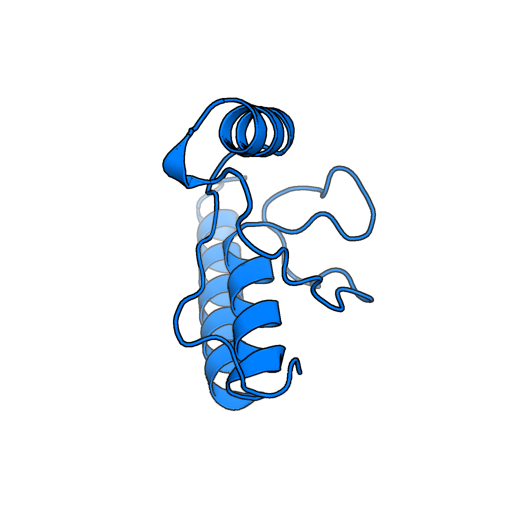2.458 1.00 87.25 92 SER A C 1
ATOM 696 O O . SER A 1 92 ? 13.157 8.341 -22.453 1.00 87.25 92 SER A O 1
ATOM 698 N N . GLY A 1 93 ? 14.151 6.417 -21.876 1.00 81.75 93 GLY A N 1
ATOM 699 C CA . GLY A 1 93 ? 15.288 7.040 -21.187 1.00 81.75 93 GLY A CA 1
ATOM 700 C C . GLY A 1 93 ? 14.944 7.679 -19.834 1.00 81.75 93 GLY A C 1
ATOM 701 O O . GLY A 1 93 ? 15.800 8.320 -19.222 1.00 81.75 93 GLY A O 1
ATOM 702 N N . ARG A 1 94 ? 13.714 7.499 -19.336 1.00 71.69 94 ARG A N 1
ATOM 703 C CA . ARG A 1 94 ? 13.315 7.912 -17.986 1.00 71.69 94 ARG A CA 1
ATOM 704 C C . ARG A 1 94 ? 13.830 6.887 -16.974 1.00 71.69 94 ARG A C 1
ATOM 706 O O . ARG A 1 94 ? 13.533 5.700 -17.089 1.00 71.69 94 ARG A O 1
ATOM 713 N N . ARG A 1 95 ? 14.605 7.361 -15.996 1.00 59.50 95 ARG A N 1
ATOM 714 C CA . ARG A 1 95 ? 15.075 6.590 -14.834 1.00 59.50 95 ARG A CA 1
ATOM 715 C C . ARG A 1 95 ? 14.181 6.851 -13.621 1.00 59.50 95 ARG A C 1
ATOM 717 O O . ARG A 1 95 ? 13.805 8.024 -13.403 1.00 59.50 95 ARG A O 1
#

Foldseek 3Di:
DDVPFDPDDDFDQDPPVVSVVCCVPPPVNPPDDDDDFPQQDDDPFDLDDAPDRPRDHRLLVVLSSCCVRVNNVVSVVSVVVVNVVSVVCVVVVHD

pLDDT: mean 86.71, std 10.63, range [59.5, 96.06]